Protein AF-A0AAN9AWU1-F1 (afdb_monomer_lite)

Sequence (96 aa):
MFLRVAVLVMSLVVTVRASCHGGAATTNDAGEPVCVVDGEELAVDEQRVTATCQDCTCYLSGYQCCGVGYNAGSIGVPDGQRLVKDDNCAFHLEPV

pLDDT: mean 86.16, std 14.29, range [39.47, 97.56]

Structure (mmCIF, N/CA/C/O backbone):
data_AF-A0AAN9AWU1-F1
#
_entry.id   AF-A0AAN9AWU1-F1
#
loop_
_atom_site.group_PDB
_atom_site.id
_atom_site.type_symbol
_atom_site.label_atom_id
_atom_site.label_alt_id
_atom_site.label_comp_id
_atom_site.label_asym_id
_atom_site.label_entity_id
_atom_site.label_seq_id
_atom_site.pdbx_PDB_ins_code
_atom_site.Cartn_x
_atom_site.Cartn_y
_atom_site.Cartn_z
_atom_site.occupancy
_atom_site.B_iso_or_equiv
_atom_site.auth_seq_id
_atom_site.auth_comp_id
_atom_site.auth_asym_id
_atom_site.auth_atom_id
_atom_site.pdbx_PDB_model_num
ATOM 1 N N . MET A 1 1 ? 13.535 -43.546 -29.172 1.00 39.47 1 MET A N 1
ATOM 2 C CA . MET A 1 1 ? 12.554 -43.219 -28.116 1.00 39.47 1 MET A CA 1
ATOM 3 C C . MET A 1 1 ? 12.979 -41.885 -27.509 1.00 39.47 1 MET A C 1
ATOM 5 O O . MET A 1 1 ? 13.911 -41.857 -26.722 1.00 39.47 1 MET A O 1
ATOM 9 N N . PHE A 1 2 ? 12.428 -40.769 -28.000 1.00 43.41 2 PHE A N 1
ATOM 10 C CA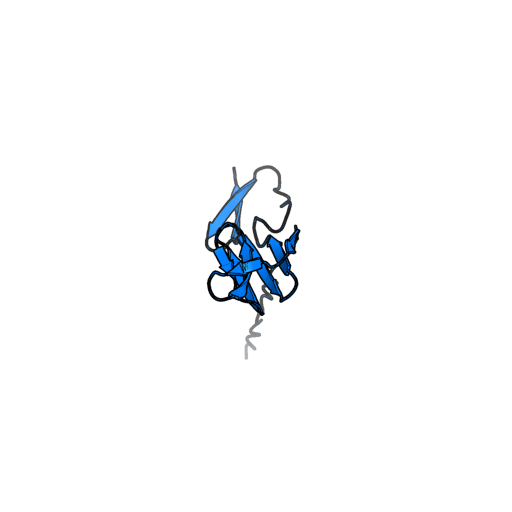 . PHE A 1 2 ? 12.835 -39.418 -27.585 1.00 43.41 2 PHE A CA 1
ATOM 11 C C . PHE A 1 2 ? 12.129 -39.053 -26.277 1.00 43.41 2 PHE A C 1
ATOM 13 O O . PHE A 1 2 ? 10.931 -38.777 -26.271 1.00 43.41 2 PHE A O 1
ATOM 20 N N . LEU A 1 3 ? 12.873 -39.096 -25.172 1.00 45.75 3 LEU A N 1
ATOM 21 C CA . LEU A 1 3 ? 12.411 -38.674 -23.856 1.00 45.75 3 LEU A CA 1
ATOM 22 C C . LEU A 1 3 ? 12.239 -37.146 -23.876 1.00 45.75 3 LEU A C 1
ATOM 24 O O . LEU A 1 3 ? 13.216 -36.400 -23.843 1.00 45.75 3 LEU A O 1
ATOM 28 N N . ARG A 1 4 ? 10.997 -36.671 -24.009 1.00 56.72 4 ARG A N 1
ATOM 29 C CA . ARG A 1 4 ? 10.670 -35.243 -23.921 1.00 56.72 4 ARG A CA 1
ATOM 30 C C . ARG A 1 4 ? 10.779 -34.819 -22.458 1.00 56.72 4 ARG A C 1
ATOM 32 O O . ARG A 1 4 ? 9.875 -35.079 -21.671 1.00 56.72 4 ARG A O 1
ATOM 39 N N . VAL A 1 5 ? 11.898 -34.198 -22.094 1.00 60.50 5 VAL A N 1
ATOM 40 C CA . VAL A 1 5 ? 12.069 -33.556 -20.787 1.00 60.50 5 VAL A CA 1
ATOM 41 C C . VAL A 1 5 ? 11.236 -32.278 -20.796 1.00 60.50 5 VAL A C 1
ATOM 43 O O . VAL A 1 5 ? 11.601 -31.290 -21.428 1.00 60.50 5 VAL A O 1
ATOM 46 N N . ALA A 1 6 ? 10.075 -32.318 -20.147 1.00 61.50 6 ALA A N 1
ATOM 47 C CA . ALA A 1 6 ? 9.278 -31.130 -19.890 1.00 61.50 6 ALA A CA 1
ATOM 48 C C . ALA A 1 6 ? 9.932 -30.355 -18.736 1.00 61.50 6 ALA A C 1
ATOM 50 O O . ALA A 1 6 ? 9.877 -30.784 -17.585 1.00 61.50 6 ALA A O 1
ATOM 51 N N . VAL A 1 7 ? 10.588 -29.237 -19.047 1.00 64.12 7 VAL A N 1
ATOM 52 C CA . VAL A 1 7 ? 11.104 -28.310 -18.034 1.00 64.12 7 VAL A CA 1
ATOM 53 C C . VAL A 1 7 ? 9.942 -27.430 -17.580 1.00 64.12 7 VAL A C 1
ATOM 55 O O . VAL A 1 7 ? 9.535 -26.509 -18.284 1.00 64.12 7 VAL A O 1
ATOM 58 N N . LEU A 1 8 ? 9.377 -27.746 -16.416 1.00 55.91 8 LEU A N 1
ATOM 59 C CA . LEU A 1 8 ? 8.409 -26.895 -15.727 1.00 55.91 8 LEU A CA 1
ATOM 60 C C . LEU A 1 8 ? 9.160 -25.734 -15.071 1.00 55.91 8 LEU A C 1
ATOM 62 O O . LEU A 1 8 ? 9.805 -25.905 -14.039 1.00 55.91 8 LEU A O 1
ATOM 66 N N . VAL A 1 9 ? 9.083 -24.551 -15.676 1.00 62.62 9 VAL A N 1
ATOM 67 C CA . VAL A 1 9 ? 9.557 -23.310 -15.056 1.00 62.62 9 VAL A CA 1
ATOM 68 C C . VAL A 1 9 ? 8.451 -22.810 -14.127 1.00 62.62 9 VAL A C 1
ATOM 70 O O . VAL A 1 9 ? 7.476 -22.217 -14.578 1.00 62.62 9 VAL A O 1
ATOM 73 N N . MET A 1 10 ? 8.575 -23.079 -12.825 1.00 48.97 10 MET A N 1
ATOM 74 C CA . MET A 1 10 ? 7.759 -22.408 -11.811 1.00 48.97 10 MET A CA 1
ATOM 75 C C . MET A 1 10 ? 8.318 -21.002 -11.590 1.00 48.97 10 MET A C 1
ATOM 77 O O . MET A 1 10 ? 9.356 -20.830 -10.953 1.00 48.97 10 MET A O 1
ATOM 81 N N . SER A 1 11 ? 7.641 -19.990 -12.125 1.00 57.59 11 SER A N 1
ATOM 82 C CA . SER A 1 11 ? 7.912 -18.594 -11.791 1.00 57.59 11 SER A CA 1
ATOM 83 C C . SER A 1 11 ? 7.370 -18.296 -10.390 1.00 57.59 11 SER A C 1
ATOM 85 O O . SER A 1 11 ? 6.159 -18.184 -10.200 1.00 57.59 11 SER A O 1
ATOM 87 N N . LEU A 1 12 ? 8.257 -18.172 -9.402 1.00 51.06 12 LEU A N 1
ATOM 88 C CA . LEU A 1 12 ? 7.918 -17.592 -8.103 1.00 51.06 12 LEU A CA 1
ATOM 89 C C . LEU A 1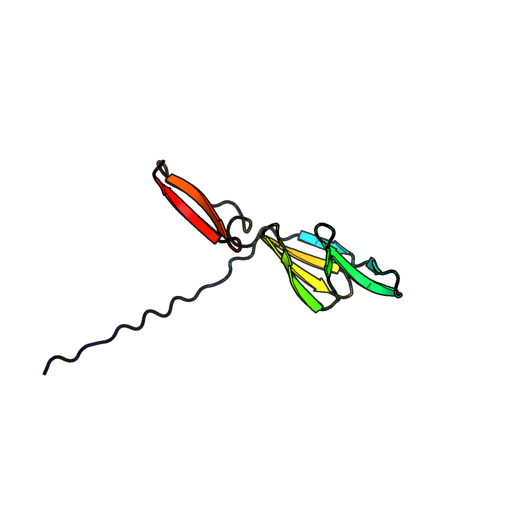 12 ? 7.683 -16.090 -8.289 1.00 51.06 12 LEU A C 1
ATOM 91 O O . LEU A 1 12 ? 8.630 -15.326 -8.464 1.00 51.06 12 LEU A O 1
ATOM 95 N N . VAL A 1 13 ? 6.420 -15.669 -8.258 1.00 58.78 13 VAL A N 1
ATOM 96 C CA . VAL A 1 13 ? 6.061 -14.248 -8.208 1.00 58.78 13 VAL A CA 1
ATOM 97 C C . VAL A 1 13 ? 6.126 -13.822 -6.745 1.00 58.78 13 VAL A C 1
ATOM 99 O O . VAL A 1 13 ? 5.192 -14.046 -5.982 1.00 58.78 13 VAL A O 1
ATOM 102 N N . VAL A 1 14 ? 7.268 -13.278 -6.326 1.00 59.44 14 VAL A N 1
ATOM 103 C CA . VAL A 1 14 ? 7.414 -12.686 -4.991 1.00 59.44 14 VAL A CA 1
ATOM 104 C C . VAL A 1 14 ? 7.015 -11.218 -5.083 1.00 59.44 14 VAL A C 1
ATOM 106 O O . VAL A 1 14 ? 7.648 -10.448 -5.805 1.00 59.44 14 VAL A O 1
ATOM 109 N N . THR A 1 15 ? 5.971 -10.821 -4.360 1.00 64.81 15 THR A N 1
ATOM 110 C CA . THR A 1 15 ? 5.556 -9.418 -4.279 1.00 64.81 15 THR A CA 1
ATOM 111 C C . THR A 1 1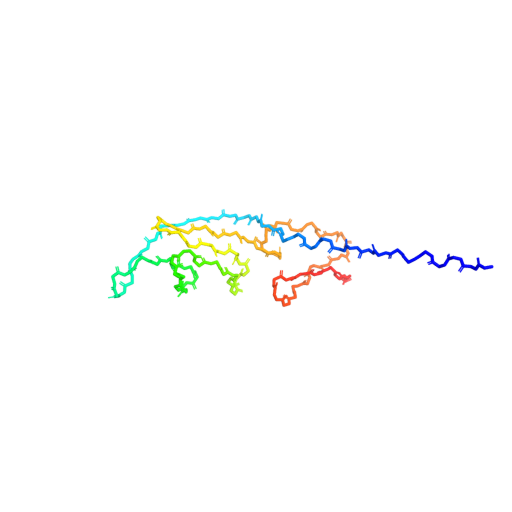5 ? 6.599 -8.638 -3.482 1.00 64.81 15 THR A C 1
ATOM 113 O O . THR A 1 15 ? 6.754 -8.838 -2.277 1.00 64.81 15 THR A O 1
ATOM 116 N N . VAL A 1 16 ? 7.351 -7.762 -4.151 1.00 70.75 16 VAL A N 1
ATOM 117 C CA . VAL A 1 16 ? 8.324 -6.888 -3.483 1.00 70.75 16 VAL A CA 1
ATOM 118 C C . VAL A 1 16 ? 7.561 -5.773 -2.767 1.00 70.75 16 VAL A C 1
ATOM 120 O O . VAL A 1 16 ? 6.844 -5.005 -3.407 1.00 70.75 16 VAL A O 1
ATOM 123 N N . ARG A 1 17 ? 7.719 -5.697 -1.441 1.00 81.19 17 ARG A N 1
ATOM 124 C CA . ARG A 1 17 ? 7.183 -4.635 -0.579 1.00 81.19 17 ARG A CA 1
ATOM 125 C C . ARG A 1 17 ? 8.337 -3.783 -0.068 1.00 81.19 17 ARG A C 1
ATOM 127 O O . ARG A 1 17 ? 9.278 -4.321 0.513 1.00 81.19 17 ARG A O 1
ATOM 134 N N . ALA A 1 18 ? 8.271 -2.475 -0.266 1.00 84.50 18 ALA A N 1
ATOM 135 C CA . ALA A 1 18 ? 9.252 -1.535 0.278 1.00 84.50 18 ALA A CA 1
ATOM 136 C C . ALA A 1 18 ? 8.613 -0.148 0.478 1.00 84.50 18 ALA A C 1
ATOM 138 O O . ALA A 1 18 ? 7.402 -0.003 0.350 1.00 84.50 18 ALA A O 1
ATOM 139 N N . SER A 1 19 ? 9.397 0.858 0.882 1.00 88.94 19 SER A N 1
ATOM 140 C CA . SER A 1 19 ? 8.899 2.224 1.151 1.00 88.94 19 SER A CA 1
ATOM 141 C C . SER A 1 19 ? 7.763 2.260 2.183 1.00 88.94 19 SER A C 1
ATOM 143 O O . SER A 1 19 ? 6.745 2.932 2.015 1.00 88.94 19 SER A O 1
ATOM 145 N N . CYS A 1 20 ? 7.934 1.475 3.247 1.00 92.50 20 CYS A N 1
ATOM 146 C CA . CYS A 1 20 ? 6.914 1.289 4.262 1.00 92.50 20 CYS A CA 1
ATOM 147 C C . CYS A 1 20 ? 6.789 2.494 5.196 1.00 92.50 20 CYS A C 1
ATOM 149 O O . CYS A 1 20 ? 7.788 3.085 5.606 1.00 92.50 20 CYS A O 1
ATOM 151 N N . HIS A 1 21 ? 5.563 2.795 5.597 1.00 93.62 21 HIS A N 1
ATOM 152 C CA . HIS A 1 21 ? 5.230 3.764 6.632 1.00 93.62 21 HIS A CA 1
ATOM 153 C C . HIS A 1 21 ? 4.084 3.223 7.494 1.00 93.62 21 HIS A C 1
ATOM 155 O O . HIS A 1 21 ? 3.500 2.180 7.196 1.00 93.62 21 HIS A O 1
ATOM 161 N N . GLY A 1 22 ? 3.785 3.911 8.590 1.00 95.19 22 GLY A N 1
ATOM 162 C CA . GLY A 1 22 ? 2.697 3.530 9.477 1.00 95.19 22 GLY A CA 1
ATOM 163 C C . GLY A 1 22 ? 2.083 4.732 10.170 1.00 95.19 22 GLY A C 1
ATOM 164 O O . GLY A 1 22 ? 2.660 5.822 10.189 1.00 95.19 22 GLY A O 1
ATOM 165 N N . GLY A 1 23 ? 0.911 4.506 10.744 1.00 95.25 23 GLY A N 1
ATOM 166 C CA . GLY A 1 23 ? 0.148 5.498 11.489 1.00 95.25 23 GLY A CA 1
ATOM 167 C C . GLY A 1 23 ? -0.687 4.841 12.580 1.00 95.25 23 GLY A C 1
ATOM 168 O O . GLY A 1 23 ? -0.727 3.616 12.689 1.00 95.25 23 GLY A O 1
ATOM 169 N N . ALA A 1 24 ? -1.324 5.658 13.415 1.00 96.44 24 ALA A N 1
ATOM 170 C CA . ALA A 1 24 ? -2.175 5.175 14.497 1.00 96.44 24 ALA A CA 1
ATOM 171 C C . ALA A 1 24 ? -3.562 4.765 13.982 1.00 96.44 24 ALA A C 1
ATOM 173 O O . ALA A 1 24 ? -4.051 5.308 12.989 1.00 96.44 24 ALA A O 1
ATOM 174 N N . ALA A 1 25 ? -4.193 3.825 14.683 1.00 96.19 25 ALA A N 1
ATOM 175 C CA . ALA A 1 25 ? -5.592 3.496 14.471 1.00 96.19 25 ALA A CA 1
ATOM 176 C C . ALA A 1 25 ? -6.464 4.604 15.077 1.00 96.19 25 ALA A C 1
ATOM 178 O O . ALA A 1 25 ? -6.058 5.307 16.006 1.00 96.19 25 ALA A O 1
ATOM 179 N N . THR A 1 26 ? -7.666 4.752 14.540 1.00 96.31 26 THR A N 1
ATOM 180 C CA . THR A 1 26 ? -8.705 5.655 15.036 1.00 96.31 26 THR A CA 1
ATOM 181 C C . THR A 1 26 ? -9.961 4.852 15.363 1.00 96.31 26 THR A C 1
ATOM 183 O O . THR A 1 26 ? -9.965 3.626 15.287 1.00 96.31 26 THR A O 1
ATOM 186 N N . THR A 1 27 ? -11.028 5.529 15.764 1.00 96.75 27 THR A N 1
ATOM 187 C CA . THR A 1 27 ? -12.331 4.927 16.038 1.00 96.75 27 THR A CA 1
ATOM 188 C C . THR A 1 27 ? -13.354 5.478 15.053 1.00 96.75 27 THR A C 1
ATOM 190 O O . THR A 1 27 ? -13.391 6.691 14.844 1.00 96.75 27 THR A O 1
ATOM 193 N N . ASN A 1 28 ? -14.146 4.602 14.433 1.00 95.62 28 ASN A N 1
ATOM 194 C CA . ASN A 1 28 ? -15.234 5.002 13.537 1.00 95.62 28 ASN A CA 1
ATOM 195 C C . ASN A 1 28 ? -16.473 5.475 14.328 1.00 95.62 28 ASN A C 1
ATOM 197 O O . ASN A 1 28 ? -16.519 5.396 15.559 1.00 95.62 28 ASN A O 1
ATOM 201 N N . ASP A 1 29 ? -17.515 5.920 13.622 1.00 95.12 29 ASP A N 1
ATOM 202 C CA . ASP A 1 29 ? -18.770 6.389 14.235 1.00 95.12 29 ASP A CA 1
ATOM 203 C C . ASP A 1 29 ? -19.508 5.300 15.042 1.00 95.12 29 ASP A C 1
ATOM 205 O O . ASP A 1 29 ? -20.319 5.611 15.917 1.00 95.12 29 ASP A O 1
ATOM 209 N N . ALA A 1 30 ? -19.222 4.021 14.773 1.00 94.44 30 ALA A N 1
ATOM 210 C CA . ALA A 1 30 ? -19.783 2.879 15.492 1.00 94.44 30 ALA A CA 1
ATOM 211 C C . ALA A 1 30 ? -19.024 2.546 16.793 1.00 94.44 30 ALA A C 1
ATOM 213 O O . ALA A 1 30 ? -19.468 1.690 17.559 1.00 94.44 30 ALA A O 1
ATOM 214 N N . GLY A 1 31 ? -17.906 3.224 17.076 1.00 94.88 31 GLY A N 1
ATOM 215 C CA . GLY A 1 31 ? -17.065 2.944 18.241 1.00 94.88 31 GLY A CA 1
ATOM 216 C C . GLY A 1 31 ? -16.041 1.827 18.017 1.00 94.88 31 GLY A C 1
ATOM 217 O O . GLY A 1 31 ? -15.438 1.354 18.980 1.00 94.88 31 GLY A O 1
ATOM 218 N N . GLU A 1 32 ? -15.835 1.396 16.774 1.00 94.94 32 GLU A N 1
ATOM 219 C CA . GLU A 1 32 ? -14.918 0.313 16.423 1.00 94.94 32 GLU A CA 1
ATOM 220 C C . GLU A 1 32 ? -13.545 0.865 16.012 1.00 94.94 32 GLU A C 1
ATOM 222 O O . GLU A 1 32 ? -13.470 1.906 15.350 1.00 94.94 32 GLU A O 1
ATOM 227 N N . PRO A 1 33 ? -12.440 0.195 16.386 1.00 95.94 33 PRO A N 1
ATOM 228 C CA . PRO A 1 33 ? -11.116 0.571 15.917 1.00 95.94 33 PRO A CA 1
ATOM 229 C C . PRO A 1 33 ? -10.995 0.321 14.409 1.00 95.94 33 PRO A C 1
ATOM 231 O O . PRO A 1 33 ? -11.308 -0.766 13.926 1.00 95.94 33 PRO A O 1
ATOM 234 N N . VAL A 1 34 ? -10.509 1.321 13.679 1.00 97.56 34 VAL A N 1
ATOM 235 C CA . VAL A 1 34 ? -10.271 1.273 12.230 1.00 97.56 34 VAL A CA 1
ATOM 236 C C . VAL A 1 34 ? -8.978 2.004 11.883 1.00 97.56 34 VAL A C 1
ATOM 238 O O . VAL A 1 34 ? -8.485 2.837 12.647 1.00 97.56 34 VAL A O 1
ATOM 241 N N . CYS A 1 35 ? -8.437 1.739 10.702 1.00 97.12 35 CYS A N 1
ATOM 242 C C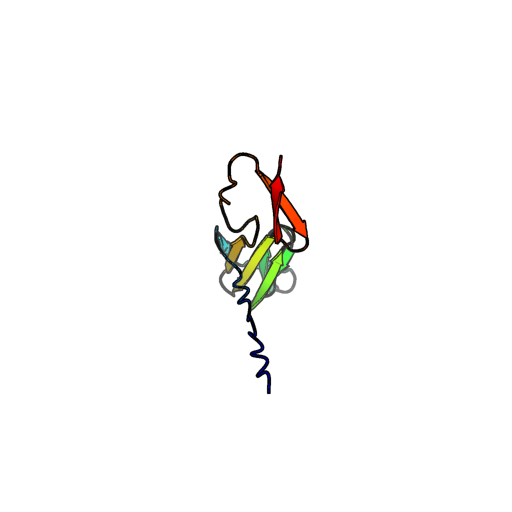A . CYS A 1 35 ? -7.339 2.515 10.141 1.00 97.12 35 CYS A CA 1
ATOM 243 C C . CYS A 1 35 ? -7.837 3.310 8.940 1.00 97.12 35 CYS A C 1
ATOM 245 O O . CYS A 1 35 ? -8.520 2.756 8.087 1.00 97.12 35 CYS A O 1
ATOM 247 N N . VAL A 1 36 ? -7.468 4.590 8.853 1.00 95.38 36 VAL A N 1
ATOM 248 C CA . VAL A 1 36 ? -7.768 5.420 7.679 1.00 95.38 36 VAL A CA 1
ATOM 249 C C . VAL A 1 36 ? -6.501 5.570 6.853 1.00 95.38 36 VAL A C 1
ATOM 251 O O . VAL A 1 36 ? -5.530 6.179 7.308 1.00 95.38 36 VAL A O 1
ATOM 254 N N . VAL A 1 37 ? -6.515 5.020 5.643 1.00 92.94 37 VAL A N 1
ATOM 255 C CA . VAL A 1 37 ? -5.399 5.078 4.693 1.00 92.94 37 VAL A CA 1
ATOM 256 C C . VAL A 1 37 ? -5.919 5.617 3.370 1.00 92.94 37 VAL A C 1
ATOM 258 O O . VAL A 1 37 ? -6.901 5.111 2.844 1.00 92.94 37 VAL A O 1
ATOM 261 N N . ASP A 1 38 ? -5.285 6.665 2.840 1.00 88.94 38 ASP A N 1
ATOM 262 C CA . ASP A 1 38 ? -5.696 7.329 1.591 1.00 88.94 38 ASP A CA 1
ATOM 263 C C . ASP A 1 38 ? -7.182 7.754 1.553 1.00 88.94 38 ASP A C 1
ATOM 265 O O . ASP A 1 38 ? -7.782 7.893 0.491 1.00 88.94 38 ASP A O 1
ATOM 269 N N . GLY A 1 39 ? -7.778 7.995 2.725 1.00 89.38 39 GLY A N 1
ATOM 270 C CA . GLY A 1 39 ? -9.194 8.345 2.868 1.00 89.38 39 GLY A CA 1
ATOM 271 C C . GLY A 1 39 ? -10.155 7.152 2.879 1.00 89.38 39 GLY A C 1
ATOM 272 O O . GLY A 1 39 ? -11.359 7.367 2.995 1.00 89.38 39 GLY A O 1
ATOM 273 N N . GLU A 1 40 ? -9.652 5.919 2.800 1.00 91.62 40 GLU A N 1
ATOM 274 C CA . GLU A 1 40 ? -10.434 4.692 2.959 1.00 91.62 40 GLU A CA 1
ATOM 275 C C . GLU A 1 40 ? -10.287 4.115 4.370 1.00 91.62 40 GLU A C 1
ATOM 277 O O . GLU A 1 40 ? -9.199 4.118 4.949 1.00 91.62 40 GLU A O 1
ATOM 282 N N . GLU A 1 41 ? -11.383 3.577 4.907 1.00 95.19 41 GLU A N 1
ATOM 283 C CA . GLU A 1 41 ? -11.364 2.810 6.151 1.00 95.19 41 GLU A CA 1
ATOM 284 C C . GLU A 1 41 ? -10.990 1.348 5.884 1.00 95.19 41 GLU A C 1
ATOM 286 O O . GLU A 1 41 ? -11.542 0.692 4.994 1.00 95.19 41 GLU A O 1
ATOM 291 N N . LEU A 1 42 ? -10.058 0.843 6.690 1.00 95.94 42 LEU A N 1
ATOM 292 C CA . LEU A 1 42 ? -9.713 -0.567 6.803 1.00 95.94 42 LEU A CA 1
ATOM 293 C C . LEU A 1 42 ? -10.113 -1.062 8.192 1.00 95.94 42 LEU A C 1
ATOM 295 O O . LEU A 1 42 ? -9.786 -0.429 9.205 1.00 95.94 42 LEU A O 1
ATOM 299 N N . ALA A 1 43 ? -10.781 -2.212 8.236 1.00 96.81 43 ALA A N 1
ATOM 300 C CA . ALA A 1 43 ? -11.072 -2.886 9.493 1.00 96.81 43 ALA A CA 1
ATOM 301 C C . ALA A 1 43 ? -9.782 -3.433 10.124 1.00 96.81 43 ALA A C 1
ATOM 303 O O . ALA A 1 43 ? -8.811 -3.733 9.429 1.00 96.81 43 ALA A O 1
ATOM 304 N N . VAL A 1 44 ? -9.759 -3.595 11.449 1.00 96.31 44 VAL A N 1
ATOM 305 C CA . VAL A 1 44 ? -8.641 -4.280 12.118 1.00 96.31 44 VAL A CA 1
ATOM 306 C C . VAL A 1 44 ? -8.478 -5.693 11.551 1.00 96.31 44 VAL A C 1
ATOM 308 O O . VAL A 1 44 ? -9.460 -6.383 11.289 1.00 96.31 44 VAL A O 1
ATOM 311 N N . ASP A 1 45 ? -7.222 -6.090 11.348 1.00 96.00 45 ASP A N 1
ATOM 312 C CA . ASP A 1 45 ? -6.775 -7.321 10.688 1.00 96.00 45 ASP A CA 1
ATOM 313 C C . ASP A 1 45 ? -7.077 -7.395 9.180 1.00 96.00 45 ASP A C 1
ATOM 315 O O . ASP A 1 45 ? -6.762 -8.392 8.525 1.00 96.00 45 ASP A O 1
ATOM 319 N N . GLU A 1 46 ? -7.622 -6.329 8.586 1.00 96.69 46 GLU A N 1
ATOM 320 C CA . GLU A 1 46 ? -7.765 -6.227 7.140 1.00 96.69 46 GLU A CA 1
ATOM 321 C C . GLU A 1 46 ? -6.421 -5.906 6.471 1.00 96.69 46 GLU A C 1
ATOM 323 O O . GLU A 1 46 ? -5.696 -4.989 6.874 1.00 96.69 46 GLU A O 1
ATOM 328 N N . GLN A 1 47 ? -6.128 -6.640 5.394 1.00 95.00 47 GLN A N 1
ATOM 329 C CA . GLN A 1 47 ? -5.047 -6.344 4.464 1.00 95.00 47 GLN A CA 1
ATOM 330 C C . GLN A 1 47 ? -5.608 -6.012 3.080 1.00 95.00 47 GLN A C 1
ATOM 332 O O . GLN A 1 47 ? -6.354 -6.806 2.503 1.00 95.00 47 GLN A O 1
ATOM 337 N N . ARG A 1 48 ? -5.213 -4.865 2.522 1.00 93.62 48 ARG A N 1
ATOM 338 C CA . ARG A 1 48 ? -5.682 -4.394 1.215 1.00 93.62 48 ARG A CA 1
ATOM 339 C C . ARG A 1 48 ? -4.566 -3.696 0.445 1.00 93.62 48 ARG A C 1
ATOM 341 O O . ARG A 1 48 ? -3.806 -2.919 1.016 1.00 93.62 48 ARG A O 1
ATOM 348 N N . VAL A 1 49 ? -4.512 -3.936 -0.867 1.00 92.25 49 VAL A N 1
ATOM 349 C CA . VAL A 1 49 ? -3.732 -3.101 -1.789 1.00 92.25 49 VAL A CA 1
ATOM 350 C C . VAL A 1 49 ? -4.597 -1.922 -2.228 1.00 92.25 49 VAL A C 1
ATOM 352 O O . VAL A 1 49 ? -5.650 -2.122 -2.830 1.00 92.25 49 VAL A O 1
ATOM 355 N N . THR A 1 50 ? -4.169 -0.706 -1.907 1.00 90.50 50 THR A N 1
ATOM 356 C CA . THR A 1 50 ? -4.878 0.536 -2.232 1.00 90.50 50 THR A CA 1
ATOM 357 C C . THR A 1 50 ? -4.716 0.911 -3.708 1.00 90.50 50 THR A C 1
ATOM 359 O O . THR A 1 50 ? -3.804 0.449 -4.402 1.00 90.50 50 THR A O 1
ATOM 362 N N . ALA A 1 51 ? -5.556 1.833 -4.190 1.00 87.12 51 ALA A N 1
ATOM 363 C CA . ALA A 1 51 ? -5.446 2.396 -5.540 1.00 87.12 51 ALA A CA 1
ATOM 364 C C . ALA A 1 51 ? -4.116 3.141 -5.787 1.00 87.12 51 ALA A C 1
ATOM 366 O O . ALA A 1 51 ? -3.701 3.322 -6.931 1.00 87.12 51 ALA A O 1
ATOM 367 N N . THR A 1 52 ? -3.425 3.554 -4.722 1.00 88.69 52 THR A N 1
ATOM 368 C CA . THR A 1 52 ? -2.103 4.197 -4.778 1.00 88.69 52 THR A CA 1
ATOM 369 C C . THR A 1 52 ? -0.954 3.184 -4.761 1.00 88.69 52 THR A C 1
ATOM 371 O O . THR A 1 52 ? 0.215 3.567 -4.664 1.00 88.69 52 THR A O 1
ATOM 374 N N . CYS A 1 53 ? -1.254 1.891 -4.910 1.00 90.81 53 CYS A N 1
ATOM 375 C CA . CYS A 1 53 ? -0.278 0.808 -4.927 1.00 90.81 53 CYS A CA 1
ATOM 376 C C . CYS A 1 53 ? 0.506 0.674 -3.630 1.00 90.81 53 CYS A C 1
ATOM 378 O O . CYS A 1 53 ? 1.729 0.509 -3.632 1.00 90.81 53 CYS A O 1
ATOM 380 N N . GLN A 1 54 ? -0.221 0.728 -2.520 1.00 93.31 54 GLN A N 1
ATOM 381 C CA . GLN A 1 54 ? 0.295 0.414 -1.202 1.00 93.31 54 GLN A CA 1
ATOM 382 C C . GLN A 1 54 ? -0.429 -0.805 -0.652 1.00 93.31 54 GLN A C 1
ATOM 384 O O . GLN A 1 54 ? -1.650 -0.866 -0.653 1.00 93.31 54 GLN A O 1
ATOM 389 N N . ASP A 1 55 ? 0.331 -1.783 -0.193 1.00 94.00 55 ASP A N 1
ATOM 390 C CA . ASP A 1 55 ? -0.166 -2.932 0.543 1.00 94.00 55 ASP A CA 1
ATOM 391 C C . ASP A 1 55 ? -0.205 -2.577 2.028 1.00 94.00 55 ASP A C 1
ATOM 393 O O . ASP A 1 55 ? 0.838 -2.415 2.672 1.00 94.00 55 ASP A O 1
ATOM 397 N N . CYS A 1 56 ? -1.419 -2.385 2.528 1.00 95.62 56 CYS A N 1
ATOM 398 C CA . CYS A 1 56 ? -1.707 -1.889 3.858 1.00 95.62 56 CYS A CA 1
ATOM 399 C C . CYS A 1 56 ? -2.329 -2.975 4.713 1.00 95.62 56 CYS A C 1
ATOM 401 O O . CYS A 1 56 ? -3.232 -3.679 4.274 1.00 95.62 56 CYS A O 1
ATOM 403 N N . THR A 1 57 ? -1.859 -3.098 5.948 1.00 97.00 57 THR A N 1
ATOM 404 C CA . THR A 1 57 ? -2.454 -3.958 6.972 1.00 97.00 57 THR A CA 1
ATOM 405 C C . THR A 1 57 ? -2.825 -3.100 8.170 1.00 97.00 57 THR A C 1
ATOM 407 O O . THR A 1 57 ? -1.974 -2.370 8.691 1.00 97.00 57 THR A O 1
ATOM 410 N N . CYS A 1 58 ? -4.088 -3.167 8.584 1.00 97.38 58 CYS A N 1
ATOM 411 C CA . CYS A 1 58 ? -4.572 -2.502 9.786 1.00 97.38 58 CYS A CA 1
ATOM 412 C C . CYS A 1 58 ? -4.462 -3.437 10.991 1.00 97.38 58 CYS A C 1
ATOM 414 O O . CYS A 1 58 ? -4.854 -4.598 10.941 1.00 97.38 58 CYS A O 1
ATOM 416 N N . TYR A 1 59 ? -3.951 -2.913 12.093 1.00 96.56 59 TYR A N 1
ATOM 417 C CA . TYR A 1 59 ? -3.841 -3.571 13.386 1.00 96.56 59 TYR A CA 1
ATOM 418 C C . TYR A 1 59 ? -4.586 -2.739 14.430 1.00 96.56 59 TYR A C 1
ATOM 420 O O . TYR A 1 59 ? -4.874 -1.559 14.233 1.00 96.56 59 TYR A O 1
ATOM 428 N N . LEU A 1 60 ? -4.825 -3.322 15.603 1.00 95.75 60 LEU A N 1
ATOM 429 C CA . LEU A 1 60 ? -5.533 -2.640 16.688 1.00 95.75 60 LEU A CA 1
ATOM 430 C C . LEU A 1 60 ? -4.873 -1.313 17.120 1.00 95.75 60 LEU A C 1
ATOM 432 O O . LEU A 1 60 ? -5.558 -0.381 17.527 1.00 95.75 60 LEU A O 1
ATOM 436 N N . SER A 1 61 ? -3.541 -1.228 17.064 1.00 94.38 61 SER A N 1
ATOM 437 C CA . SER A 1 61 ? -2.777 -0.049 17.494 1.00 94.38 61 SER A CA 1
ATOM 438 C C . SER A 1 61 ? -2.470 0.943 16.371 1.00 94.38 61 SER A C 1
ATOM 440 O O . SER A 1 61 ? -2.021 2.058 16.645 1.00 94.38 61 SER A O 1
ATOM 442 N N . GLY A 1 62 ? -2.665 0.559 15.112 1.00 96.19 62 GLY A N 1
ATOM 443 C CA . GLY A 1 62 ? -2.142 1.299 13.971 1.00 96.19 62 GLY A CA 1
ATOM 444 C C . GLY A 1 62 ? -2.158 0.502 12.688 1.00 96.19 62 GLY A C 1
ATOM 445 O O . GLY A 1 62 ? -2.557 -0.650 12.671 1.00 96.19 62 GLY A O 1
ATOM 446 N N . TYR A 1 63 ? -1.677 1.099 11.611 1.00 96.62 63 TYR A N 1
ATOM 447 C CA . TYR A 1 63 ? -1.496 0.410 10.339 1.00 96.62 63 TYR A CA 1
ATOM 448 C C . TYR A 1 63 ? -0.039 0.429 9.904 1.00 96.62 63 TYR A C 1
ATOM 450 O O . TYR A 1 63 ? 0.756 1.274 10.325 1.00 96.62 63 TYR A O 1
ATOM 458 N N . GLN A 1 64 ? 0.283 -0.485 8.998 1.00 96.50 64 GLN A N 1
ATOM 459 C CA . GLN A 1 64 ? 1.510 -0.460 8.221 1.00 96.50 64 GLN A CA 1
ATOM 460 C C . GLN A 1 64 ? 1.159 -0.564 6.741 1.00 96.50 64 GLN A C 1
ATOM 462 O O . GLN A 1 64 ? 0.467 -1.494 6.341 1.00 96.50 64 GLN A O 1
ATOM 467 N N . CYS A 1 65 ? 1.671 0.365 5.942 1.00 95.50 65 CYS A N 1
ATOM 468 C CA . CYS A 1 65 ? 1.510 0.401 4.495 1.00 95.50 65 CYS A CA 1
ATOM 469 C C . CYS A 1 65 ? 2.875 0.344 3.830 1.00 95.50 65 CYS A C 1
ATOM 471 O O . CYS A 1 65 ? 3.761 1.117 4.186 1.00 95.50 65 CYS A O 1
ATOM 473 N N . CYS A 1 66 ? 3.049 -0.541 2.857 1.00 94.44 66 CYS A N 1
ATOM 474 C CA . CYS A 1 66 ? 4.260 -0.635 2.048 1.00 94.44 66 CYS A CA 1
ATOM 475 C C . CYS A 1 66 ? 3.911 -0.462 0.577 1.00 94.44 66 CYS A C 1
ATOM 477 O O . CYS A 1 66 ? 2.967 -1.072 0.092 1.00 94.44 66 CYS A O 1
ATOM 479 N N . GLY A 1 67 ? 4.695 0.318 -0.158 1.00 93.00 67 GLY A N 1
ATOM 480 C CA . GLY A 1 67 ? 4.568 0.381 -1.605 1.00 93.00 67 GLY A CA 1
ATOM 481 C C . GLY A 1 67 ? 4.773 -0.994 -2.249 1.00 93.00 67 GLY A C 1
ATOM 482 O O . GLY A 1 67 ? 5.629 -1.778 -1.822 1.00 93.00 67 GLY A O 1
ATOM 483 N N . VAL A 1 68 ? 3.992 -1.271 -3.292 1.00 91.75 68 VAL A N 1
ATOM 484 C CA . VAL A 1 68 ? 4.094 -2.476 -4.124 1.00 91.75 68 VAL A CA 1
ATOM 485 C C . VAL A 1 68 ? 4.299 -2.121 -5.590 1.00 91.75 68 VAL A C 1
ATOM 487 O O . VAL A 1 68 ? 3.892 -1.057 -6.061 1.00 91.75 68 VAL A O 1
ATOM 490 N N . GLY A 1 69 ? 4.964 -3.021 -6.317 1.00 88.88 69 GLY A N 1
ATOM 491 C CA . GLY A 1 69 ? 5.205 -2.867 -7.749 1.00 88.88 69 GLY A CA 1
ATOM 492 C C . GLY A 1 69 ? 5.968 -1.581 -8.069 1.00 88.88 69 GLY A C 1
ATOM 493 O O . GLY A 1 69 ? 7.037 -1.355 -7.500 1.00 88.88 69 GLY A O 1
ATOM 494 N N . TYR A 1 70 ? 5.421 -0.716 -8.932 1.00 87.06 70 TYR A N 1
ATOM 495 C CA . TYR A 1 70 ? 6.081 0.556 -9.271 1.00 87.06 70 TYR A CA 1
ATOM 496 C C . TYR A 1 70 ? 6.217 1.526 -8.093 1.00 87.06 70 TYR A C 1
ATOM 498 O O . TYR A 1 70 ? 6.961 2.499 -8.200 1.00 87.06 70 TYR A O 1
ATOM 506 N N . ASN A 1 71 ? 5.493 1.292 -6.993 1.00 88.94 71 ASN A N 1
ATOM 507 C CA . ASN A 1 71 ? 5.553 2.123 -5.794 1.00 88.94 71 ASN A CA 1
ATOM 508 C C . ASN A 1 71 ? 6.409 1.500 -4.679 1.00 88.94 71 ASN A C 1
ATOM 510 O O . ASN A 1 71 ? 6.617 2.130 -3.646 1.00 88.94 71 ASN A O 1
ATOM 514 N N . ALA A 1 72 ? 6.932 0.279 -4.867 1.00 87.75 72 ALA A N 1
ATOM 515 C CA . ALA A 1 72 ? 7.790 -0.370 -3.874 1.00 87.75 72 ALA A CA 1
ATOM 516 C C . ALA A 1 72 ? 9.095 0.408 -3.644 1.00 87.75 72 ALA A C 1
ATOM 518 O O . ALA A 1 72 ? 9.592 0.471 -2.521 1.00 87.75 72 ALA A O 1
ATOM 519 N N . GLY A 1 73 ? 9.632 1.073 -4.666 1.00 83.12 73 GLY A N 1
ATOM 520 C CA . GLY A 1 73 ? 10.792 1.943 -4.515 1.00 83.12 73 GLY A CA 1
ATOM 521 C C . GLY A 1 73 ? 11.360 2.406 -5.849 1.00 83.12 73 GLY A C 1
ATOM 522 O O . GLY A 1 73 ? 10.705 2.325 -6.886 1.00 83.12 73 GLY A O 1
ATOM 523 N N . SER A 1 74 ? 12.604 2.884 -5.817 1.00 79.75 74 SER A N 1
ATOM 524 C CA . SER A 1 74 ? 13.319 3.325 -7.013 1.00 79.75 74 SER A CA 1
ATOM 525 C C . SER A 1 74 ? 13.611 2.146 -7.940 1.00 79.75 74 SER A C 1
ATOM 527 O O . SER A 1 74 ? 14.357 1.234 -7.580 1.00 79.75 74 SER A O 1
ATOM 529 N N . ILE A 1 75 ? 13.059 2.187 -9.150 1.00 82.00 75 ILE A N 1
ATOM 530 C CA . ILE A 1 75 ? 13.335 1.203 -10.198 1.00 82.00 75 ILE A CA 1
ATOM 531 C C . ILE A 1 75 ? 14.446 1.757 -11.084 1.00 82.00 75 ILE A C 1
ATOM 533 O O . ILE A 1 75 ? 14.312 2.835 -11.660 1.00 82.00 75 ILE A O 1
ATOM 537 N N . GLY A 1 76 ? 15.559 1.028 -11.171 1.00 84.56 76 GLY A N 1
ATOM 538 C CA . GLY A 1 76 ? 16.645 1.367 -12.084 1.00 84.56 76 GLY A CA 1
ATOM 539 C C . GLY A 1 76 ? 16.189 1.170 -13.526 1.00 84.56 76 GLY A C 1
ATOM 540 O O . GLY A 1 76 ? 15.991 0.034 -13.950 1.00 84.56 76 GLY A O 1
ATOM 541 N N . VAL A 1 77 ? 16.014 2.266 -14.262 1.00 88.50 77 VAL A N 1
ATOM 542 C CA . VAL A 1 77 ? 15.661 2.243 -15.686 1.00 88.50 77 VAL A CA 1
ATOM 543 C C . VAL A 1 77 ? 16.955 2.337 -16.504 1.00 88.50 77 VAL A C 1
ATOM 545 O O . VAL A 1 77 ? 17.673 3.325 -16.351 1.00 88.50 77 VAL A O 1
ATOM 548 N N . PRO A 1 78 ? 17.293 1.329 -17.330 1.00 89.44 78 PRO A N 1
ATOM 549 C CA . PRO A 1 78 ? 18.467 1.377 -18.201 1.00 89.44 78 PRO A CA 1
ATOM 550 C C . PRO A 1 78 ? 18.384 2.502 -19.238 1.00 89.44 78 PRO A C 1
ATOM 552 O O . PRO A 1 78 ? 17.293 2.884 -19.666 1.00 89.44 78 PRO A O 1
ATOM 555 N N . ASP A 1 79 ? 19.541 2.977 -19.704 1.00 93.81 79 ASP A N 1
ATOM 556 C CA . ASP A 1 79 ? 19.613 3.958 -20.790 1.00 93.81 79 ASP A CA 1
ATOM 557 C C . ASP A 1 79 ? 18.878 3.456 -22.042 1.00 93.81 79 ASP A C 1
ATOM 559 O O . ASP A 1 79 ? 19.013 2.299 -22.448 1.00 93.81 79 ASP A O 1
ATOM 563 N N . GLY A 1 80 ? 18.093 4.336 -22.668 1.00 93.44 80 GLY A N 1
ATOM 564 C CA . GLY A 1 80 ? 17.285 3.983 -23.839 1.00 93.44 80 GLY A CA 1
ATOM 565 C C . GLY A 1 80 ? 16.023 3.176 -23.519 1.00 93.44 80 GLY A C 1
ATOM 566 O O . GLY A 1 80 ? 15.349 2.732 -24.448 1.00 93.44 80 GLY A O 1
ATOM 567 N N . GLN A 1 81 ? 15.663 3.026 -22.241 1.00 95.81 81 GLN A N 1
ATOM 568 C CA . GLN A 1 81 ? 14.365 2.505 -21.816 1.00 95.81 81 GLN A CA 1
ATOM 569 C C . GLN A 1 81 ? 13.582 3.527 -20.986 1.00 95.81 81 GLN A C 1
ATOM 571 O O . GLN A 1 81 ? 14.134 4.469 -20.418 1.00 95.81 81 GLN A O 1
ATOM 576 N N . ARG A 1 82 ? 12.268 3.326 -20.909 1.00 91.50 82 ARG A N 1
ATOM 577 C CA . ARG A 1 82 ? 11.340 4.053 -20.043 1.00 91.50 82 ARG A CA 1
ATOM 578 C C . ARG A 1 82 ? 10.494 3.065 -19.254 1.00 91.50 82 ARG A C 1
ATOM 580 O O . ARG A 1 82 ? 10.164 1.990 -19.747 1.00 91.50 82 ARG A O 1
ATOM 587 N N . LEU A 1 83 ? 10.114 3.455 -18.043 1.00 90.88 83 LEU A N 1
ATOM 588 C CA . LEU A 1 83 ? 9.179 2.689 -17.229 1.00 90.88 83 LEU A CA 1
ATOM 589 C C . LEU A 1 83 ? 7.739 2.998 -17.638 1.00 90.88 83 LEU A C 1
ATOM 591 O O . LEU A 1 83 ? 7.328 4.160 -17.645 1.00 90.88 83 LEU A O 1
ATOM 595 N N . VAL A 1 84 ? 6.975 1.951 -17.927 1.00 91.75 84 VAL A N 1
ATOM 596 C CA . VAL A 1 84 ? 5.543 2.008 -18.212 1.00 91.75 84 VAL A CA 1
ATOM 597 C C . VAL A 1 84 ? 4.804 1.336 -17.064 1.00 91.75 84 VAL A C 1
ATOM 599 O O . VAL A 1 84 ? 5.153 0.233 -16.649 1.00 91.75 84 VAL A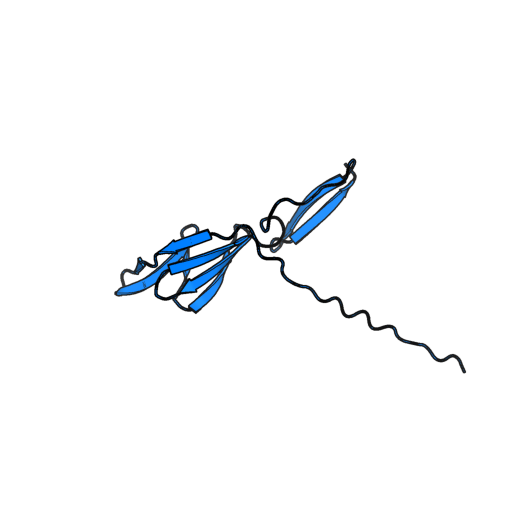 O 1
ATOM 602 N N . LYS A 1 85 ? 3.824 2.046 -16.501 1.00 90.44 85 LYS A N 1
ATOM 603 C CA . LYS A 1 85 ? 2.978 1.540 -15.417 1.00 90.44 85 LYS A CA 1
ATOM 604 C C . LYS A 1 85 ? 1.799 0.792 -16.025 1.00 90.44 85 LYS A C 1
ATOM 606 O O . LYS A 1 85 ? 1.118 1.350 -16.882 1.00 90.44 85 LYS A O 1
ATOM 611 N N . ASP A 1 86 ? 1.571 -0.416 -15.538 1.00 88.06 86 ASP A N 1
ATOM 612 C CA . ASP A 1 86 ? 0.447 -1.263 -15.915 1.00 88.06 86 ASP A CA 1
ATOM 613 C C . ASP A 1 86 ? -0.632 -1.258 -14.827 1.00 88.06 86 ASP A C 1
ATOM 615 O O . ASP A 1 86 ? -0.493 -0.648 -13.759 1.00 88.06 86 ASP A O 1
ATOM 619 N N . ASP A 1 87 ? -1.707 -1.994 -15.094 1.00 86.12 87 ASP A N 1
ATOM 620 C CA . ASP A 1 87 ? -2.755 -2.277 -14.124 1.00 86.12 87 ASP A CA 1
ATOM 621 C C . ASP A 1 87 ? -2.227 -3.085 -12.925 1.00 86.12 87 ASP A C 1
ATOM 623 O O . ASP A 1 87 ? -1.216 -3.789 -12.994 1.00 86.12 87 ASP A O 1
ATOM 627 N N . ASN A 1 88 ? -2.950 -3.018 -11.802 1.00 85.19 88 ASN A N 1
ATOM 628 C CA . ASN A 1 88 ? -2.638 -3.758 -10.571 1.00 85.19 88 ASN A CA 1
ATOM 629 C C . ASN A 1 88 ? -1.207 -3.527 -10.058 1.00 85.19 88 ASN A C 1
ATOM 631 O O . ASN A 1 88 ? -0.548 -4.453 -9.583 1.00 85.19 88 ASN A O 1
ATOM 635 N N . CYS A 1 89 ? -0.725 -2.285 -10.154 1.00 88.38 89 CYS A N 1
ATOM 636 C CA . CYS A 1 89 ? 0.585 -1.861 -9.654 1.00 88.38 89 CYS A CA 1
ATOM 637 C C . CYS A 1 89 ? 1.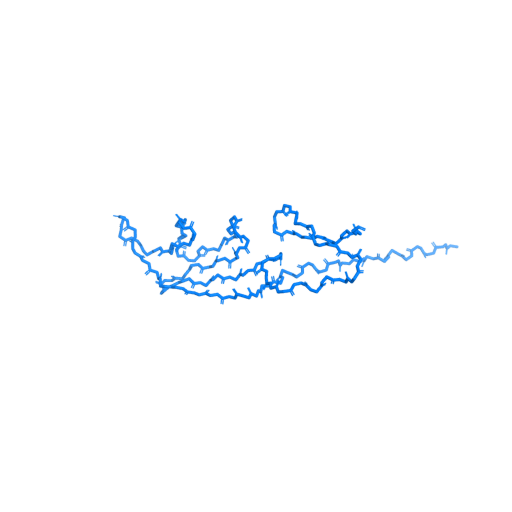789 -2.467 -10.384 1.00 88.38 89 CYS A C 1
ATOM 639 O O . CYS A 1 89 ? 2.931 -2.228 -9.983 1.00 88.38 89 CYS A O 1
ATOM 641 N N . ALA A 1 90 ? 1.559 -3.225 -11.456 1.00 88.19 90 ALA A N 1
ATOM 642 C CA . ALA A 1 90 ? 2.620 -3.782 -12.273 1.00 88.19 90 ALA A CA 1
ATOM 643 C C . ALA A 1 90 ? 3.311 -2.693 -13.108 1.00 88.19 90 ALA A C 1
ATOM 645 O O . ALA A 1 90 ? 2.842 -1.561 -13.242 1.00 88.19 90 ALA A O 1
ATOM 646 N N . PHE A 1 91 ? 4.482 -3.029 -13.633 1.00 89.38 91 PHE A N 1
ATOM 647 C CA . PHE A 1 91 ? 5.210 -2.174 -14.555 1.00 89.38 91 PHE A CA 1
ATOM 648 C C . PHE A 1 91 ? 6.074 -3.020 -15.478 1.00 89.38 91 PHE A C 1
ATOM 650 O O . PHE A 1 91 ? 6.503 -4.121 -15.121 1.00 89.38 91 PHE A O 1
ATOM 657 N N . HIS A 1 92 ? 6.402 -2.450 -16.626 1.00 90.69 92 HIS A N 1
ATOM 658 C CA . HIS A 1 92 ? 7.389 -2.989 -17.546 1.00 90.69 92 HIS A CA 1
ATOM 659 C C . HIS A 1 92 ? 8.273 -1.870 -18.102 1.00 90.69 92 HIS A C 1
ATOM 661 O O . HIS A 1 92 ? 8.065 -0.683 -17.840 1.00 90.69 92 HIS A O 1
ATOM 667 N N . LEU A 1 93 ? 9.315 -2.265 -18.830 1.00 91.44 93 LEU A N 1
ATOM 668 C CA . LEU A 1 93 ? 10.242 -1.348 -19.481 1.00 91.44 93 LEU A CA 1
ATOM 669 C C . LEU A 1 93 ? 10.043 -1.430 -20.993 1.00 91.44 93 LEU A C 1
ATOM 671 O O . LEU A 1 93 ? 10.023 -2.524 -21.556 1.00 91.44 93 LEU A O 1
ATOM 675 N N . GLU A 1 94 ? 9.937 -0.277 -21.640 1.00 92.62 94 GLU A N 1
ATOM 676 C CA . GLU A 1 94 ? 9.853 -0.162 -23.097 1.00 92.62 94 GLU A CA 1
ATOM 677 C C . GLU A 1 94 ? 11.006 0.689 -23.638 1.00 92.62 94 GLU A C 1
ATOM 679 O O . GLU A 1 94 ? 11.478 1.580 -22.927 1.00 92.62 94 GLU A O 1
ATOM 684 N N . PRO A 1 95 ? 11.459 0.473 -24.884 1.00 92.62 95 PRO A N 1
ATOM 685 C CA . PRO A 1 95 ? 12.374 1.395 -25.554 1.00 92.62 95 PRO A CA 1
ATOM 686 C C . PRO A 1 95 ? 11.790 2.815 -25.648 1.00 92.62 95 PRO A C 1
ATOM 688 O O . PRO A 1 95 ? 10.580 2.967 -25.843 1.00 92.62 95 PRO A O 1
ATOM 691 N N . VAL A 1 96 ? 12.643 3.839 -25.509 1.00 86.38 96 VAL A N 1
ATOM 692 C CA . VAL A 1 96 ? 12.271 5.253 -25.758 1.00 86.38 96 VAL A CA 1
ATOM 693 C C . VAL A 1 96 ? 12.436 5.625 -27.224 1.00 86.38 96 VAL A C 1
ATOM 695 O O . VAL A 1 96 ? 13.420 5.157 -27.841 1.00 86.38 96 VAL A O 1
#

Radius of gyration: 19.31 Å; chains: 1; bounding box: 39×52×46 Å

Organism: NCBI:txid31220

Secondary structure (DSSP, 8-state):
----------------EEEEEEEE-EE-TTS-EEEEETTEEEETT-EEE-TTSEEEEEETTEEEEEEEGGGSS---PPTTEEEEE-GGG-EEEEE-

Foldseek 3Di:
DDDPPDDDDDDDPDWQWAPKDKDFWDADPVRATWAQDPNDTDHAQDWDQDPQQWTKHHHNGIIMTTHTAVGNDDDDADPQWDWDADPPNHIDIDGD